Protein AF-A0A1S2IKX9-F1 (afdb_monomer_lite)

Radius of gyration: 19.02 Å; chains: 1; bounding box: 37×24×51 Å

Sequence (71 aa):
MHVTEEAERLWAAALEAEEQARALQQRAAQLRRDAVRTARADGYKLDAAAAAFGVSPGRIQQLAKTPLPEA

Foldseek 3Di:
DDDDPVVVVVVVVVVVVVVVVVVVVLVVLVVVLVLLVVCVVVPDDLVRSCVVVVHDSVVSVVSPPDDDDDD

pLDDT: mean 92.54, std 11.01, range [50.28, 98.56]

Secondary structure (DSSP, 8-state):
----HHHHHHHHHHHHHHHHHHHHHHHHHHHHHHHHHHHHHTT--HHHHHHHHTS-HHHHHHHHHSPPPP-

Structure (mmCIF, N/CA/C/O backbone):
data_AF-A0A1S2IKX9-F1
#
_entry.id   AF-A0A1S2IKX9-F1
#
loop_
_atom_site.group_PDB
_atom_site.id
_atom_site.type_symbol
_atom_site.label_atom_id
_atom_site.label_alt_id
_atom_site.label_comp_id
_atom_site.label_asym_id
_atom_site.label_entity_id
_atom_site.label_seq_id
_atom_site.pdbx_PDB_ins_code
_atom_site.Cartn_x
_atom_site.Cartn_y
_atom_site.Cartn_z
_atom_site.occupancy
_atom_site.B_iso_or_equiv
_atom_site.auth_seq_id
_atom_site.auth_comp_id
_atom_site.auth_asym_id
_atom_site.auth_atom_id
_atom_site.pdbx_PDB_model_num
ATOM 1 N N . MET A 1 1 ? 13.534 13.524 -34.245 1.00 61.59 1 MET A N 1
ATOM 2 C CA . MET A 1 1 ? 14.786 13.210 -33.525 1.00 61.59 1 MET A CA 1
ATOM 3 C C . MET A 1 1 ? 14.545 11.869 -32.868 1.00 61.59 1 MET A C 1
ATOM 5 O O . MET A 1 1 ? 13.605 11.786 -32.092 1.00 61.59 1 MET A O 1
ATOM 9 N N . HIS A 1 2 ? 15.282 10.836 -33.267 1.00 74.56 2 HIS A N 1
ATOM 10 C CA . HIS A 1 2 ? 15.125 9.489 -32.715 1.00 74.56 2 HIS A CA 1
ATOM 11 C C . HIS A 1 2 ? 16.262 9.222 -31.738 1.00 74.56 2 HIS A C 1
ATOM 13 O O . HIS A 1 2 ? 17.399 9.634 -31.987 1.00 74.56 2 HIS A O 1
ATOM 19 N N . VAL A 1 3 ? 15.926 8.601 -30.611 1.00 87.62 3 VAL A N 1
ATOM 20 C CA . VAL A 1 3 ? 16.908 8.097 -29.647 1.00 87.62 3 VAL A CA 1
ATOM 21 C C . VAL A 1 3 ? 17.380 6.722 -30.131 1.00 87.62 3 VAL A C 1
ATOM 23 O O . VAL A 1 3 ? 16.943 6.241 -31.175 1.00 87.62 3 VAL A O 1
ATOM 26 N N . THR A 1 4 ? 18.309 6.083 -29.425 1.00 95.81 4 THR A N 1
ATOM 27 C CA . THR A 1 4 ? 18.710 4.717 -29.781 1.00 95.81 4 THR A CA 1
ATOM 28 C C . THR A 1 4 ? 17.541 3.750 -29.584 1.00 95.81 4 THR A C 1
ATOM 30 O O . THR A 1 4 ? 16.751 3.915 -28.655 1.00 95.81 4 THR A O 1
ATOM 33 N N . GLU A 1 5 ? 17.460 2.701 -30.408 1.00 94.75 5 GLU A N 1
ATOM 34 C CA . GLU A 1 5 ? 16.418 1.666 -30.279 1.00 94.75 5 GLU A CA 1
ATOM 35 C C . GLU A 1 5 ? 16.377 1.059 -28.869 1.00 94.75 5 GLU A C 1
ATOM 37 O O . GLU A 1 5 ? 15.314 0.748 -28.345 1.00 94.75 5 GLU A O 1
ATOM 42 N N . GLU A 1 6 ? 17.536 0.922 -28.221 1.00 96.00 6 GLU A N 1
ATOM 43 C CA . GLU A 1 6 ? 17.611 0.417 -26.852 1.00 96.00 6 GLU A CA 1
ATOM 44 C C . GLU A 1 6 ? 16.979 1.373 -25.836 1.00 96.00 6 GLU A C 1
ATOM 46 O O . GLU A 1 6 ? 16.265 0.927 -24.941 1.00 96.00 6 GLU A O 1
ATOM 51 N N . ALA A 1 7 ? 17.185 2.684 -25.985 1.00 97.44 7 ALA A N 1
ATOM 52 C CA . ALA A 1 7 ? 16.539 3.665 -25.119 1.00 97.44 7 ALA A CA 1
ATOM 53 C C . ALA A 1 7 ? 15.012 3.640 -25.296 1.00 97.44 7 ALA A C 1
ATOM 55 O O . ALA A 1 7 ? 14.281 3.709 -24.310 1.00 97.44 7 ALA A O 1
ATOM 56 N N . GLU A 1 8 ? 14.530 3.478 -26.531 1.00 97.00 8 GLU A N 1
ATOM 57 C CA . GLU A 1 8 ? 13.098 3.341 -26.822 1.00 97.00 8 GLU A CA 1
ATOM 58 C C . GLU A 1 8 ? 12.517 2.042 -26.231 1.00 97.00 8 GLU A C 1
ATOM 60 O O . GLU A 1 8 ? 11.448 2.077 -25.618 1.00 97.00 8 GLU A O 1
ATOM 65 N N . ARG A 1 9 ? 13.242 0.914 -26.317 1.00 97.06 9 ARG A N 1
ATOM 66 C CA . ARG A 1 9 ? 12.848 -0.360 -25.684 1.00 97.06 9 ARG A CA 1
ATOM 67 C C . ARG A 1 9 ? 12.765 -0.256 -24.163 1.00 97.06 9 ARG A C 1
ATOM 69 O O . ARG A 1 9 ? 11.767 -0.676 -23.580 1.00 97.06 9 ARG A O 1
ATOM 76 N N . LEU A 1 10 ? 13.786 0.313 -23.523 1.00 98.12 10 LEU A N 1
ATOM 77 C CA . LEU A 1 10 ? 13.810 0.501 -22.069 1.00 98.12 10 LEU A CA 1
ATOM 78 C C . LEU A 1 10 ? 12.679 1.425 -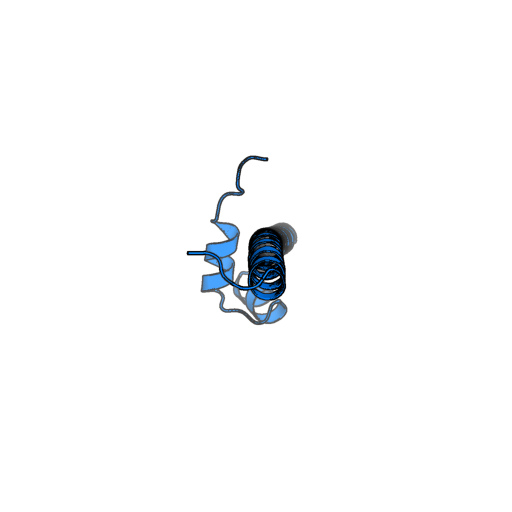21.607 1.00 98.12 10 LEU A C 1
ATOM 80 O O . LEU A 1 10 ? 12.037 1.150 -20.594 1.00 98.12 10 LEU A O 1
ATOM 84 N N . TRP A 1 11 ? 12.398 2.486 -22.366 1.00 97.50 11 TRP A N 1
ATOM 85 C CA . TRP A 1 11 ? 11.289 3.390 -22.075 1.00 97.50 11 TRP A CA 1
ATOM 86 C C . TRP A 1 11 ? 9.932 2.686 -22.165 1.00 97.50 11 TRP A C 1
ATOM 88 O O . TRP A 1 11 ? 9.115 2.805 -21.253 1.00 97.50 11 TRP A O 1
ATOM 98 N N . ALA A 1 12 ? 9.702 1.898 -23.218 1.00 97.56 12 ALA A N 1
ATOM 99 C CA . ALA A 1 12 ? 8.472 1.124 -23.364 1.00 97.56 12 ALA A CA 1
ATOM 100 C C . ALA A 1 12 ? 8.284 0.119 -22.211 1.00 97.56 12 ALA A C 1
ATOM 102 O O . ALA A 1 12 ? 7.197 0.038 -21.639 1.00 97.56 12 ALA A O 1
ATOM 103 N N . ALA A 1 13 ? 9.352 -0.582 -21.816 1.00 98.31 13 ALA A N 1
ATOM 104 C CA . ALA A 1 13 ? 9.325 -1.512 -20.688 1.00 98.31 13 ALA A CA 1
ATOM 105 C C . ALA A 1 13 ? 9.022 -0.809 -19.352 1.00 98.31 13 ALA A C 1
ATOM 107 O O . ALA A 1 13 ? 8.281 -1.342 -18.525 1.00 98.31 13 ALA A O 1
ATOM 108 N N . ALA A 1 14 ? 9.552 0.401 -19.140 1.00 98.50 14 ALA A N 1
ATOM 109 C CA . ALA A 1 14 ? 9.244 1.196 -17.954 1.00 98.50 14 ALA A CA 1
ATOM 110 C C . ALA A 1 14 ? 7.757 1.578 -17.898 1.00 98.50 14 ALA A C 1
ATOM 112 O O . ALA A 1 14 ? 7.127 1.405 -16.856 1.00 98.50 14 ALA A O 1
ATOM 113 N N . LEU A 1 15 ? 7.172 2.021 -19.017 1.00 98.56 15 LEU A N 1
ATOM 114 C CA . LEU A 1 15 ? 5.744 2.353 -19.087 1.00 98.56 15 LEU A CA 1
ATOM 115 C C . LEU A 1 15 ? 4.852 1.142 -18.788 1.00 98.56 15 LEU A C 1
ATOM 117 O O . LEU A 1 15 ? 3.854 1.269 -18.076 1.00 98.56 15 LEU A O 1
ATOM 121 N N . GLU A 1 16 ? 5.220 -0.035 -19.294 1.00 98.38 16 GLU A N 1
ATOM 122 C CA . GLU A 1 16 ? 4.501 -1.274 -18.999 1.00 98.38 16 GLU A CA 1
ATOM 123 C C . GLU A 1 16 ? 4.595 -1.635 -17.509 1.00 98.38 16 GLU A C 1
ATOM 125 O O . GLU A 1 16 ? 3.583 -1.936 -16.871 1.00 98.38 16 GLU A O 1
ATOM 130 N N . ALA A 1 17 ? 5.792 -1.543 -16.922 1.00 98.44 17 ALA A N 1
ATOM 131 C CA . ALA A 1 17 ? 6.003 -1.798 -15.501 1.00 98.44 17 ALA A CA 1
ATOM 132 C C . ALA A 1 17 ? 5.218 -0.818 -14.614 1.00 98.44 17 ALA A C 1
ATOM 134 O O . ALA A 1 17 ? 4.639 -1.223 -13.604 1.00 98.44 17 ALA A O 1
ATOM 135 N N . GLU A 1 18 ? 5.149 0.459 -14.994 1.00 98.56 18 GLU A N 1
ATOM 136 C CA . GLU A 1 18 ? 4.335 1.454 -14.298 1.00 98.56 18 GLU A CA 1
ATOM 137 C C . GLU A 1 18 ? 2.842 1.126 -14.356 1.00 98.56 18 GLU A C 1
ATOM 139 O O . GLU A 1 18 ? 2.144 1.271 -13.350 1.00 98.56 18 GLU A O 1
ATOM 144 N N . GLU A 1 19 ? 2.339 0.658 -15.499 1.00 98.19 19 GLU A N 1
ATOM 145 C CA . GLU A 1 19 ? 0.938 0.262 -15.629 1.00 98.19 19 GLU A CA 1
ATOM 146 C C . GLU A 1 19 ? 0.614 -0.955 -14.757 1.00 98.19 19 GLU A C 1
ATOM 148 O O 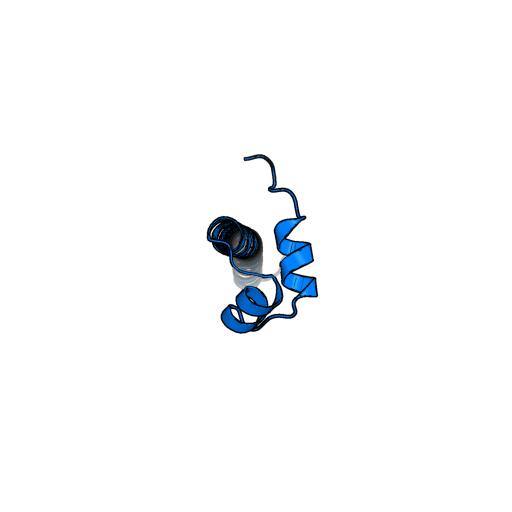. GLU A 1 19 ? -0.357 -0.949 -13.994 1.00 98.19 19 GLU A O 1
ATOM 153 N N . GLN A 1 20 ? 1.486 -1.965 -14.766 1.00 98.06 20 GLN A N 1
ATOM 154 C CA . GLN A 1 20 ? 1.362 -3.119 -13.878 1.00 98.06 20 GLN A CA 1
ATOM 155 C C . GLN A 1 20 ? 1.424 -2.700 -12.400 1.00 98.06 20 GLN A C 1
ATOM 157 O O . GLN A 1 20 ? 0.634 -3.180 -11.582 1.00 98.06 20 GLN A O 1
ATOM 162 N N . ALA A 1 21 ? 2.309 -1.765 -12.044 1.00 98.12 21 ALA A N 1
ATOM 163 C CA . ALA A 1 21 ? 2.399 -1.231 -10.689 1.00 98.12 21 ALA A CA 1
ATOM 164 C C . ALA A 1 21 ? 1.109 -0.504 -10.280 1.00 98.12 21 ALA A C 1
ATOM 166 O O . ALA A 1 21 ? 0.618 -0.724 -9.168 1.00 98.12 21 ALA A O 1
ATOM 167 N N . ARG A 1 22 ? 0.514 0.304 -11.170 1.00 97.81 22 ARG A N 1
ATOM 168 C CA . ARG A 1 22 ? -0.787 0.955 -10.938 1.00 97.81 22 ARG A CA 1
ATOM 169 C C . ARG A 1 22 ? -1.884 -0.082 -10.684 1.00 97.81 22 ARG A C 1
ATOM 171 O O . ARG A 1 22 ? -2.595 0.028 -9.681 1.00 97.81 22 ARG A O 1
ATOM 178 N N . ALA A 1 23 ? -1.974 -1.124 -11.509 1.00 96.38 23 ALA A N 1
ATOM 179 C CA . ALA A 1 23 ? -2.946 -2.205 -11.331 1.00 96.38 23 ALA A CA 1
ATOM 180 C C . ALA A 1 23 ? -2.754 -2.952 -9.995 1.00 96.38 23 ALA A C 1
ATOM 182 O O . ALA A 1 23 ? -3.713 -3.187 -9.251 1.00 96.38 23 ALA A O 1
ATOM 183 N N . LEU A 1 24 ? -1.508 -3.270 -9.630 1.00 97.81 24 LEU A N 1
ATOM 184 C CA . LEU A 1 24 ? -1.185 -3.916 -8.355 1.00 97.81 24 LEU A CA 1
ATOM 185 C C . LEU A 1 24 ? -1.519 -3.026 -7.153 1.00 97.81 24 LEU A C 1
ATOM 187 O O . LEU A 1 24 ? -2.053 -3.519 -6.157 1.00 97.81 24 LEU A O 1
ATOM 191 N N . GLN A 1 25 ? -1.267 -1.719 -7.236 1.00 97.44 25 GLN A N 1
ATOM 192 C CA . GLN A 1 25 ? -1.634 -0.771 -6.183 1.00 97.44 25 GLN A CA 1
ATOM 193 C C . GLN A 1 25 ? -3.152 -0.679 -5.997 1.00 97.44 25 GLN A C 1
ATOM 195 O O . GLN A 1 25 ? -3.623 -0.697 -4.854 1.00 97.44 25 GLN A O 1
ATOM 200 N N . GLN A 1 26 ? -3.922 -0.641 -7.089 1.00 96.19 26 GLN A N 1
ATOM 201 C CA . GLN A 1 26 ? -5.388 -0.662 -7.042 1.00 96.19 26 GLN A CA 1
ATOM 202 C C . GLN A 1 26 ? -5.900 -1.956 -6.401 1.00 96.19 26 GLN A C 1
ATOM 204 O O . GL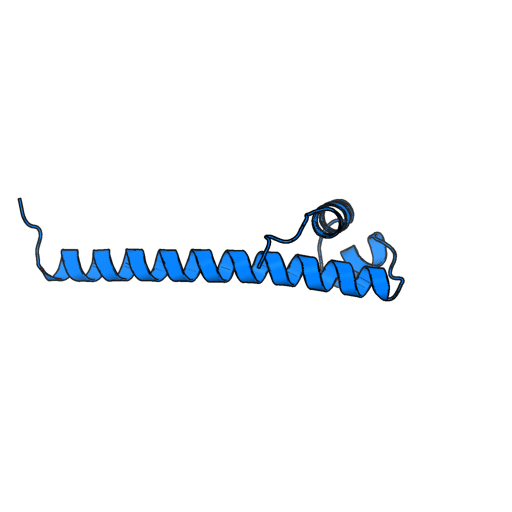N A 1 26 ? -6.712 -1.908 -5.471 1.00 96.19 26 GLN A O 1
ATOM 209 N N . ARG A 1 27 ? -5.358 -3.111 -6.808 1.00 96.56 27 ARG A N 1
ATOM 210 C CA . ARG A 1 27 ? -5.688 -4.410 -6.208 1.00 96.56 27 ARG A CA 1
ATOM 211 C C . ARG A 1 27 ? -5.338 -4.459 -4.721 1.00 96.56 27 ARG A C 1
ATOM 213 O O . ARG A 1 27 ? -6.147 -4.905 -3.913 1.00 96.56 27 ARG A O 1
ATOM 220 N N . ALA A 1 28 ? -4.172 -3.958 -4.324 1.00 96.88 28 ALA A N 1
ATOM 221 C CA . ALA A 1 28 ? -3.780 -3.892 -2.919 1.00 96.88 28 ALA A CA 1
ATOM 222 C C . ALA A 1 28 ? -4.699 -2.963 -2.107 1.00 96.88 28 ALA A C 1
ATOM 224 O O . ALA A 1 28 ? -5.023 -3.253 -0.956 1.00 96.88 28 ALA A O 1
ATOM 225 N N . ALA A 1 29 ? -5.137 -1.836 -2.676 1.00 95.25 29 ALA A N 1
ATOM 226 C CA . ALA A 1 29 ? -6.117 -0.960 -2.037 1.00 95.25 29 ALA A CA 1
ATOM 227 C C . ALA A 1 29 ? -7.461 -1.673 -1.840 1.00 95.25 29 ALA A C 1
ATOM 229 O O . ALA A 1 29 ? -8.039 -1.587 -0.755 1.00 95.25 29 ALA A O 1
ATOM 230 N N . GLN A 1 30 ? -7.909 -2.422 -2.848 1.00 95.94 30 GLN A N 1
ATOM 231 C CA . GLN A 1 30 ? -9.114 -3.235 -2.778 1.00 95.94 30 GLN A CA 1
ATOM 232 C C . GLN A 1 30 ? -9.039 -4.282 -1.661 1.00 95.94 30 GLN A C 1
ATOM 234 O O . GLN A 1 30 ? -9.889 -4.279 -0.773 1.00 95.94 30 GLN A O 1
ATOM 239 N N . LEU A 1 31 ? -7.967 -5.076 -1.632 1.00 97.38 31 LEU A N 1
ATOM 240 C CA . LEU A 1 31 ? -7.759 -6.120 -0.625 1.00 97.38 31 LEU A CA 1
ATOM 241 C C . LEU A 1 31 ? -7.765 -5.573 0.808 1.00 97.38 31 LEU A C 1
ATOM 243 O O . LEU A 1 31 ? -8.334 -6.191 1.702 1.00 97.38 31 LEU A O 1
ATOM 247 N N . ARG A 1 32 ? -7.189 -4.386 1.046 1.00 97.38 32 ARG A N 1
ATOM 248 C CA . ARG A 1 32 ? -7.252 -3.738 2.370 1.00 97.38 32 ARG A CA 1
ATOM 249 C C . ARG A 1 32 ? -8.684 -3.366 2.761 1.00 97.38 32 ARG A C 1
ATOM 251 O O . ARG A 1 32 ? -9.042 -3.496 3.929 1.00 97.38 32 ARG A O 1
ATOM 258 N N . ARG A 1 33 ? -9.501 -2.898 1.809 1.00 96.31 33 ARG A N 1
ATOM 259 C CA . ARG A 1 33 ? -10.923 -2.600 2.055 1.00 96.31 33 ARG A CA 1
ATOM 260 C C . ARG A 1 33 ? -11.705 -3.874 2.365 1.00 96.31 33 ARG A C 1
ATOM 262 O O . ARG A 1 33 ? -12.493 -3.869 3.307 1.00 96.31 33 ARG A O 1
ATOM 269 N N . ASP A 1 34 ? -11.463 -4.946 1.612 1.00 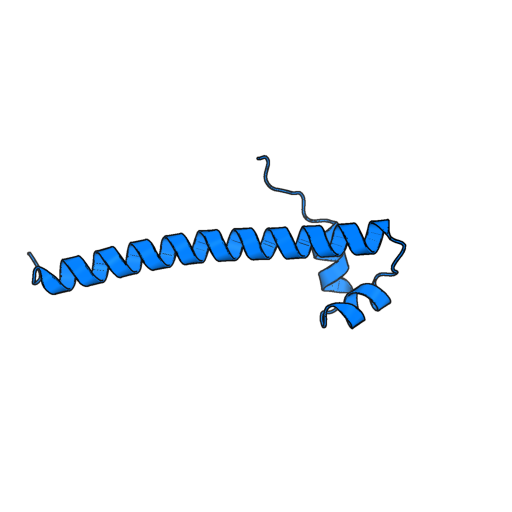96.25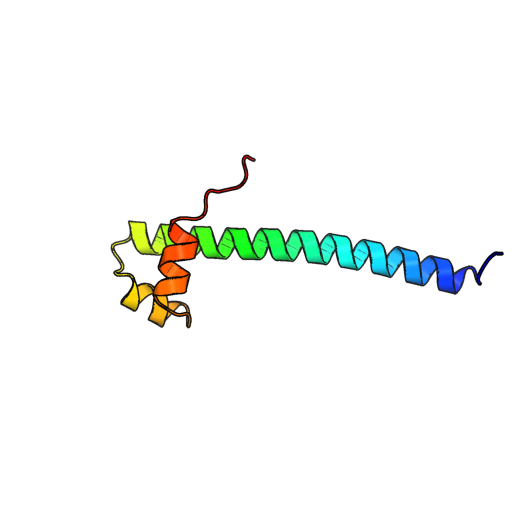 34 ASP A N 1
ATOM 270 C CA . ASP A 1 34 ? -12.074 -6.259 1.850 1.00 96.25 34 ASP A CA 1
ATOM 271 C C . ASP A 1 34 ? -11.723 -6.793 3.242 1.00 96.25 34 ASP A C 1
ATOM 273 O O . ASP A 1 34 ? -12.626 -7.063 4.028 1.00 96.25 34 ASP A O 1
ATOM 277 N N . ALA A 1 35 ? -10.436 -6.821 3.600 1.00 97.12 35 ALA A N 1
ATOM 278 C CA . ALA A 1 35 ? -9.978 -7.276 4.913 1.00 97.12 35 ALA A CA 1
ATOM 279 C C . ALA A 1 35 ? -10.626 -6.494 6.069 1.00 97.12 35 ALA A C 1
ATOM 281 O O . ALA A 1 35 ? -11.070 -7.084 7.055 1.00 97.12 35 ALA A O 1
ATOM 282 N N . VAL A 1 36 ? -10.733 -5.165 5.937 1.00 96.81 36 VAL A N 1
ATOM 283 C CA . VAL A 1 36 ? -11.419 -4.332 6.933 1.00 96.81 36 VAL A CA 1
ATOM 284 C C . VAL A 1 36 ? -12.904 -4.675 7.018 1.00 96.81 36 VAL A C 1
ATOM 286 O O . VAL A 1 36 ? -13.419 -4.801 8.126 1.00 96.81 36 VAL A O 1
ATOM 289 N N . ARG A 1 37 ? -13.608 -4.845 5.894 1.00 94.06 37 ARG A N 1
ATOM 290 C CA . ARG A 1 37 ? -15.030 -5.217 5.921 1.00 94.06 37 ARG A CA 1
ATOM 291 C C . ARG A 1 37 ? -15.255 -6.583 6.554 1.00 94.06 37 ARG A C 1
ATOM 293 O O . ARG A 1 37 ? -16.150 -6.686 7.386 1.00 94.06 37 ARG A O 1
ATOM 300 N N . THR A 1 38 ? -14.435 -7.576 6.222 1.00 96.06 38 THR A N 1
ATOM 301 C CA . THR A 1 38 ? -14.500 -8.911 6.830 1.00 96.06 38 THR A CA 1
ATOM 302 C C . THR A 1 38 ? -14.319 -8.827 8.341 1.00 96.06 38 THR A C 1
ATOM 304 O O . THR A 1 38 ? -15.208 -9.234 9.077 1.00 96.06 38 THR A O 1
ATOM 307 N N . ALA A 1 39 ? -13.266 -8.158 8.823 1.00 96.44 39 ALA A N 1
ATOM 308 C CA . ALA A 1 39 ? -13.056 -7.989 10.262 1.00 96.44 39 ALA A CA 1
ATOM 309 C C . ALA A 1 39 ? -14.238 -7.278 10.952 1.00 96.44 39 ALA A C 1
ATOM 311 O O . ALA A 1 39 ? -14.618 -7.605 12.074 1.00 96.44 39 ALA A O 1
ATOM 312 N N . ARG A 1 40 ? -14.862 -6.298 10.289 1.00 93.06 40 ARG A N 1
ATOM 313 C CA . ARG A 1 40 ? -16.049 -5.617 10.827 1.00 93.06 40 ARG A CA 1
ATOM 314 C C . ARG A 1 40 ? -17.276 -6.530 10.861 1.00 93.06 40 ARG A C 1
ATOM 316 O O . ARG A 1 40 ? -18.021 -6.458 11.836 1.00 93.06 40 ARG A O 1
ATOM 323 N N . ALA A 1 41 ? -17.475 -7.360 9.838 1.00 93.31 41 ALA A N 1
ATOM 324 C CA . ALA A 1 41 ? -18.551 -8.348 9.776 1.00 93.31 41 ALA A CA 1
ATOM 325 C C . ALA A 1 41 ? -18.390 -9.436 10.851 1.00 93.31 41 ALA A C 1
ATOM 327 O O . ALA A 1 41 ? -19.374 -9.824 11.472 1.00 93.31 41 ALA A O 1
ATOM 328 N N . ASP A 1 42 ? -17.149 -9.815 11.158 1.00 96.31 42 ASP A N 1
ATOM 329 C CA . ASP A 1 42 ? -16.801 -10.763 12.224 1.00 96.31 42 ASP A CA 1
ATOM 330 C C . ASP A 1 42 ? -16.919 -10.156 13.641 1.00 96.31 42 ASP A C 1
ATOM 332 O O . ASP A 1 42 ? -16.622 -10.805 14.643 1.00 96.31 42 ASP A O 1
ATOM 336 N N . GLY A 1 43 ? -17.356 -8.895 13.756 1.00 95.88 43 GLY A N 1
ATOM 337 C CA . GLY A 1 43 ? -17.643 -8.237 15.033 1.00 95.88 43 GLY A CA 1
ATOM 338 C C . GLY A 1 43 ? -16.459 -7.515 15.680 1.00 95.88 43 GLY A C 1
ATOM 339 O O . GLY A 1 43 ? -16.599 -6.978 16.784 1.00 95.88 43 GLY A O 1
ATOM 340 N N . TYR A 1 44 ? -15.303 -7.421 15.013 1.00 96.31 44 TYR A N 1
ATOM 341 C CA . TYR A 1 44 ? -14.162 -6.692 15.567 1.00 96.31 44 TYR A CA 1
ATOM 342 C C . TYR A 1 44 ? -14.453 -5.187 15.677 1.00 96.31 44 TYR A C 1
ATOM 344 O O . TYR A 1 44 ? -14.887 -4.508 14.734 1.00 96.31 44 TYR A O 1
ATOM 352 N N . LYS A 1 45 ? -14.165 -4.625 16.858 1.00 94.56 45 LYS A N 1
ATOM 353 C CA . LYS A 1 45 ? -14.164 -3.172 17.090 1.00 94.56 45 LYS A CA 1
ATOM 354 C C . LYS A 1 45 ? -13.023 -2.507 16.309 1.00 94.56 45 LYS A C 1
ATOM 356 O O . LYS A 1 45 ? -12.036 -3.159 15.974 1.00 94.56 45 LYS A O 1
ATOM 361 N N . LEU A 1 46 ? -13.153 -1.204 16.042 1.00 93.31 46 LEU A N 1
ATOM 362 C CA . LEU A 1 46 ? -12.181 -0.446 15.239 1.00 93.31 46 LEU A CA 1
ATOM 363 C C . LEU A 1 46 ? -10.751 -0.572 15.778 1.00 93.31 46 LEU A C 1
ATOM 365 O O . LEU A 1 46 ? -9.849 -0.857 14.999 1.00 93.31 46 LEU A O 1
ATOM 369 N N . ASP A 1 47 ? -10.562 -0.436 17.092 1.00 95.31 47 ASP A N 1
ATOM 370 C CA . ASP A 1 47 ? -9.232 -0.492 17.712 1.00 95.31 47 ASP A CA 1
ATOM 371 C C . ASP A 1 47 ? -8.606 -1.890 17.640 1.00 95.31 47 ASP A C 1
ATOM 373 O O . ASP A 1 47 ? -7.404 -2.022 17.426 1.00 95.31 47 ASP A O 1
ATOM 377 N N . ALA A 1 48 ? -9.423 -2.944 17.744 1.00 97.00 48 ALA A N 1
ATOM 378 C CA . ALA A 1 48 ? -8.952 -4.323 17.627 1.00 97.00 48 ALA A CA 1
ATOM 379 C C . ALA A 1 48 ? -8.492 -4.639 16.194 1.00 97.00 48 ALA A C 1
ATOM 381 O O . ALA A 1 48 ? -7.416 -5.199 15.999 1.00 97.00 48 ALA A O 1
ATOM 382 N N . ALA A 1 49 ? -9.268 -4.225 15.187 1.00 97.12 49 ALA A N 1
ATOM 383 C CA . ALA A 1 49 ? -8.881 -4.373 13.784 1.00 97.12 49 ALA A CA 1
ATOM 384 C C . ALA A 1 49 ? -7.646 -3.520 13.436 1.00 97.12 49 ALA A C 1
ATOM 386 O O . ALA A 1 49 ? -6.764 -3.965 12.706 1.00 97.12 49 ALA A O 1
ATOM 387 N N . ALA A 1 50 ? -7.560 -2.305 13.984 1.00 97.19 50 ALA A N 1
ATOM 388 C CA . ALA A 1 50 ? -6.420 -1.408 13.816 1.00 97.19 50 ALA A CA 1
ATOM 389 C C . ALA A 1 50 ? -5.123 -2.033 14.351 1.00 97.19 50 ALA A C 1
ATOM 391 O O . ALA A 1 50 ? -4.125 -2.081 13.631 1.00 97.19 50 ALA A O 1
ATOM 392 N N . ALA A 1 51 ? -5.169 -2.583 15.569 1.00 97.75 51 ALA A N 1
ATOM 393 C CA . ALA A 1 51 ? -4.046 -3.290 16.174 1.00 97.75 51 ALA A CA 1
ATOM 394 C C . ALA A 1 51 ? -3.638 -4.528 15.360 1.00 97.75 51 ALA A C 1
ATOM 396 O O . ALA A 1 51 ? -2.453 -4.717 15.097 1.00 97.75 51 ALA A O 1
ATOM 397 N N . ALA A 1 52 ? -4.606 -5.330 14.902 1.00 97.56 52 ALA A N 1
ATOM 398 C CA . ALA A 1 52 ? -4.337 -6.528 14.106 1.00 97.56 52 ALA A CA 1
ATOM 399 C C . ALA A 1 52 ? -3.673 -6.216 12.753 1.00 97.56 52 ALA A C 1
ATOM 401 O O . ALA A 1 52 ? -2.817 -6.969 12.296 1.00 97.56 52 ALA A O 1
ATOM 402 N N . PHE A 1 53 ? -4.047 -5.105 12.113 1.00 97.19 53 PHE A N 1
ATOM 403 C CA . PHE A 1 53 ? -3.512 -4.711 10.806 1.00 97.19 53 PHE A CA 1
ATOM 404 C C . PHE A 1 53 ? -2.332 -3.732 10.877 1.00 97.19 53 PHE A C 1
ATOM 406 O O . PHE A 1 53 ? -1.809 -3.346 9.832 1.00 97.19 53 PHE A O 1
ATOM 413 N N . GLY A 1 54 ? -1.912 -3.312 12.074 1.00 97.56 54 GLY A N 1
ATOM 414 C CA . GLY A 1 54 ? -0.803 -2.372 12.250 1.00 97.56 54 GLY A CA 1
ATOM 415 C C . GLY A 1 54 ? -1.076 -0.980 11.668 1.00 97.56 54 GLY A C 1
ATOM 416 O O . GLY A 1 54 ? -0.170 -0.340 11.137 1.00 97.56 54 GLY A O 1
ATOM 417 N N . VAL A 1 55 ? -2.325 -0.508 11.726 1.00 96.94 55 VAL A N 1
ATOM 418 C CA . VAL A 1 55 ? -2.737 0.819 11.229 1.00 96.94 55 VAL A CA 1
ATOM 419 C C . VAL A 1 55 ? -3.529 1.581 12.289 1.00 96.94 55 VAL A C 1
ATOM 421 O O . VAL A 1 55 ? -3.893 1.031 13.320 1.00 96.94 55 VAL A O 1
ATOM 424 N N . SER A 1 56 ? -3.827 2.861 12.051 1.00 97.38 56 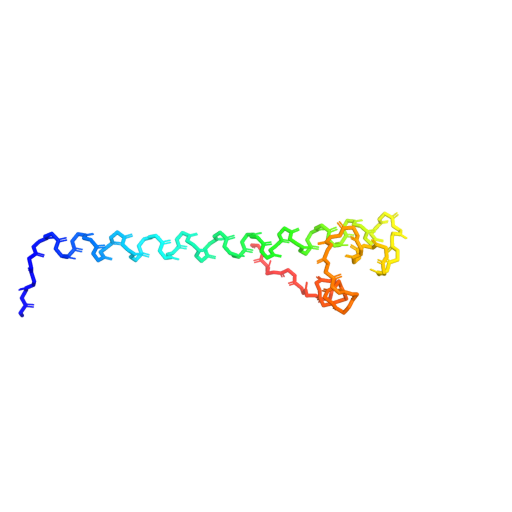SER A N 1
ATOM 425 C CA . SER A 1 56 ? -4.639 3.649 12.984 1.00 97.38 56 SER A CA 1
ATOM 426 C C . SER A 1 56 ? -6.138 3.296 12.912 1.00 97.38 56 SER A C 1
ATOM 428 O O . SER A 1 56 ? -6.637 2.938 11.838 1.00 97.38 56 SER A O 1
ATOM 430 N N . PRO A 1 57 ? -6.912 3.491 13.998 1.00 95.75 57 PRO A N 1
ATOM 431 C CA . PRO A 1 57 ? -8.371 3.321 13.972 1.00 95.75 57 PRO A CA 1
ATOM 432 C C . PRO A 1 57 ? -9.067 4.210 12.931 1.00 95.75 57 PRO A C 1
ATOM 434 O O . PRO A 1 57 ? -10.005 3.779 12.258 1.00 95.75 57 PRO A O 1
ATOM 437 N N . GLY A 1 58 ? -8.561 5.432 12.725 1.00 95.81 58 GLY A N 1
ATOM 438 C CA . GLY A 1 58 ? -9.047 6.331 11.676 1.00 95.81 58 GLY A CA 1
ATOM 439 C C . GLY A 1 58 ? -8.873 5.744 10.272 1.00 95.81 58 GLY A C 1
ATOM 440 O O . GLY A 1 58 ? -9.777 5.848 9.442 1.00 95.81 58 GLY A O 1
ATOM 441 N N . ARG A 1 59 ? -7.759 5.042 10.016 1.00 96.44 59 ARG A N 1
ATOM 442 C CA . ARG A 1 59 ? -7.533 4.354 8.739 1.00 96.44 59 ARG A CA 1
ATOM 443 C C . ARG A 1 59 ? -8.528 3.214 8.522 1.00 96.44 59 ARG A C 1
ATOM 445 O O . ARG A 1 59 ? -9.042 3.079 7.414 1.00 96.44 59 ARG A O 1
ATOM 452 N N . ILE A 1 60 ? -8.849 2.446 9.564 1.00 97.25 60 ILE A N 1
ATOM 453 C CA . ILE A 1 60 ? -9.901 1.415 9.510 1.00 97.25 60 ILE A CA 1
ATOM 454 C C . ILE A 1 60 ? -11.250 2.047 9.159 1.00 97.25 60 ILE A C 1
ATOM 456 O O . ILE A 1 60 ? -11.944 1.570 8.262 1.00 97.25 60 ILE A O 1
ATOM 460 N N . GLN A 1 61 ? -11.606 3.158 9.811 1.00 94.31 61 GLN A N 1
ATOM 461 C CA . GLN A 1 61 ? -12.866 3.848 9.540 1.00 94.31 61 GLN A CA 1
ATOM 462 C C . GLN A 1 61 ? -12.950 4.359 8.092 1.00 94.31 61 GLN A C 1
ATOM 464 O O . GLN A 1 61 ? -13.994 4.220 7.456 1.00 94.31 61 GLN A O 1
ATOM 469 N N . GLN A 1 62 ? -11.862 4.917 7.554 1.00 94.69 62 GLN A N 1
ATOM 470 C CA . GLN A 1 62 ? -11.790 5.347 6.153 1.00 94.69 62 GLN A CA 1
ATOM 471 C C . GLN A 1 62 ? -11.961 4.171 5.184 1.00 94.69 62 GLN A C 1
ATOM 473 O O . GLN A 1 62 ? -12.757 4.249 4.247 1.00 94.69 62 GLN A O 1
ATOM 478 N N . LEU A 1 63 ? -11.242 3.069 5.416 1.00 94.94 63 LEU A N 1
ATOM 479 C CA . LEU A 1 63 ? -11.293 1.878 4.563 1.00 94.94 63 LEU A CA 1
ATOM 480 C C . LEU A 1 63 ? -12.675 1.212 4.572 1.00 94.94 63 LEU A C 1
ATOM 482 O O . LEU A 1 63 ? -13.117 0.742 3.529 1.00 94.94 63 LEU A O 1
ATOM 486 N N . ALA A 1 64 ? -13.377 1.232 5.708 1.00 89.38 64 ALA A N 1
ATOM 487 C CA . ALA A 1 64 ? -14.741 0.720 5.823 1.00 89.38 64 ALA A CA 1
ATOM 488 C C . ALA A 1 64 ? -15.776 1.580 5.072 1.00 89.38 64 ALA A C 1
ATOM 490 O O . ALA A 1 64 ? -16.753 1.043 4.558 1.00 89.38 64 ALA A O 1
ATOM 491 N N . LYS A 1 65 ? -15.575 2.905 5.014 1.00 87.12 65 LYS A N 1
ATOM 492 C CA . LYS A 1 65 ? -16.491 3.856 4.354 1.00 87.12 65 LYS A CA 1
ATOM 493 C C . LYS A 1 65 ? -16.244 4.023 2.856 1.00 87.12 65 LYS A C 1
ATOM 495 O O . LYS A 1 65 ? -17.098 4.570 2.169 1.00 87.12 65 LYS A O 1
ATOM 500 N N . THR A 1 66 ? -15.076 3.623 2.357 1.00 81.31 66 THR A N 1
ATOM 501 C CA . THR A 1 66 ? -14.716 3.822 0.949 1.00 81.31 66 THR A CA 1
ATOM 502 C C . THR A 1 66 ? -15.524 2.854 0.075 1.00 81.31 66 THR A C 1
ATOM 504 O O . THR A 1 66 ? -15.341 1.640 0.227 1.00 81.31 66 THR A O 1
ATOM 507 N N . PRO A 1 67 ? -16.386 3.352 -0.833 1.00 65.62 67 PRO A N 1
ATOM 508 C CA . PRO A 1 67 ? -17.130 2.497 -1.748 1.00 65.62 67 PRO A CA 1
ATOM 509 C C . PRO A 1 67 ? -16.175 1.739 -2.675 1.00 65.62 67 PRO A C 1
ATOM 511 O O . PRO A 1 67 ? -15.059 2.188 -2.963 1.00 65.62 67 PRO A O 1
ATOM 514 N N . LEU A 1 68 ? -16.599 0.549 -3.091 1.00 60.56 68 LEU A N 1
ATOM 515 C CA . LEU A 1 68 ? -15.865 -0.223 -4.082 1.00 60.56 68 LEU A CA 1
ATOM 516 C C . LEU A 1 68 ? -16.061 0.402 -5.460 1.00 60.56 68 LEU A C 1
ATOM 518 O O . LEU A 1 68 ? -17.169 0.855 -5.737 1.00 60.56 68 LEU A O 1
ATOM 522 N N . PRO A 1 69 ? -15.016 0.459 -6.304 1.00 59.78 69 PRO A N 1
ATOM 523 C CA . PRO A 1 69 ? -15.236 0.750 -7.712 1.00 59.78 69 PRO A CA 1
ATOM 524 C C . PRO A 1 69 ? -16.200 -0.303 -8.273 1.00 59.78 69 PRO A C 1
ATOM 526 O O . PRO A 1 69 ? -16.075 -1.484 -7.936 1.00 59.78 69 PRO A O 1
ATOM 529 N N . GLU A 1 70 ? -17.186 0.142 -9.053 1.00 54.91 70 GLU A N 1
ATOM 530 C CA . GLU A 1 70 ? -18.078 -0.759 -9.786 1.00 54.91 70 GLU A CA 1
ATOM 531 C C . GLU A 1 70 ? -17.226 -1.662 -10.691 1.00 54.91 70 GLU A C 1
ATOM 533 O O . GLU A 1 70 ? -16.252 -1.196 -11.290 1.00 54.91 70 GLU A O 1
ATOM 538 N N . ALA A 1 71 ? -17.529 -2.963 -10.663 1.00 50.28 71 ALA A N 1
ATOM 539 C CA . ALA A 1 71 ? -16.787 -4.009 -11.365 1.00 50.28 71 ALA A CA 1
ATOM 540 C C . ALA A 1 71 ? -17.095 -4.026 -12.865 1.00 50.28 71 ALA A C 1
ATOM 542 O O . ALA A 1 71 ? -18.265 -3.758 -13.222 1.00 50.28 71 ALA A O 1
#